Protein AF-A0A1G3ZUT6-F1 (afdb_monomer)

Secondary structure (DSSP, 8-state):
-PPP-TT-SPTTPPP-HHHHHHHHHHHHHHHHHSPPHHHHHHHHHHHHHTSPPHHHHHHHHHHHHHTSPPP-TTS--------SSPPHHHHHHHHHHHHHHHHHHS---

Foldseek 3Di:
DQAADPCPPPPPDDDDPVRVVSNVVNVVVVVVPDDDPVNVVVVVCVVCVPPDDPVNVVVVVVVVVVPFFADPPVQDDLPDDADVVGDPVSVVSVVVSVVSVVVRRDDPD

Structure (mmCIF, N/CA/C/O backbone):
data_AF-A0A1G3ZUT6-F1
#
_entry.id   AF-A0A1G3ZUT6-F1
#
loop_
_atom_site.group_PDB
_atom_site.id
_atom_site.type_symbol
_atom_site.label_atom_id
_atom_site.label_alt_id
_atom_site.label_comp_id
_atom_site.label_asym_id
_atom_site.label_entity_id
_atom_site.label_seq_id
_atom_site.pdbx_PDB_ins_code
_atom_site.Cartn_x
_atom_site.Cartn_y
_atom_site.Cartn_z
_atom_site.occupancy
_atom_site.B_iso_or_equiv
_atom_site.auth_seq_id
_atom_site.auth_comp_id
_atom_site.auth_asym_id
_atom_site.auth_atom_id
_atom_site.pdbx_PDB_model_num
ATOM 1 N N . MET A 1 1 ? -8.551 -16.639 45.159 1.00 63.47 1 MET A N 1
ATOM 2 C CA . MET A 1 1 ? -9.825 -15.893 45.190 1.00 63.47 1 MET A CA 1
ATOM 3 C C . MET A 1 1 ? -10.864 -16.728 44.457 1.00 63.47 1 MET A C 1
ATOM 5 O O . MET A 1 1 ? -10.460 -17.404 43.515 1.00 63.47 1 MET A O 1
ATOM 9 N N . PRO A 1 2 ? -12.134 -16.748 44.887 1.00 79.88 2 PRO A N 1
ATOM 10 C CA . PRO A 1 2 ? -13.215 -17.341 44.096 1.00 79.88 2 PRO A CA 1
ATOM 11 C C . PRO A 1 2 ? -13.275 -16.695 42.698 1.00 79.88 2 PRO A C 1
ATOM 13 O O . PRO A 1 2 ? -12.952 -15.516 42.555 1.00 79.88 2 PRO A O 1
ATOM 16 N N . THR A 1 3 ? -13.633 -17.471 41.677 1.00 91.56 3 THR A N 1
ATOM 17 C CA . THR A 1 3 ? -13.850 -17.008 40.293 1.00 91.56 3 THR A CA 1
ATOM 18 C C . THR A 1 3 ? -15.335 -16.775 40.054 1.00 91.56 3 THR A C 1
ATOM 20 O O . THR A 1 3 ? -16.160 -17.429 40.695 1.00 91.56 3 THR A O 1
ATOM 23 N N . PHE A 1 4 ? -15.688 -15.876 39.134 1.00 95.69 4 PHE A N 1
ATOM 24 C CA . PHE A 1 4 ? -17.089 -15.638 38.809 1.00 95.69 4 PHE A CA 1
ATOM 25 C C . PHE A 1 4 ? -17.685 -16.900 38.176 1.00 95.69 4 PHE A C 1
ATOM 27 O O . PHE A 1 4 ? -17.089 -17.516 37.291 1.00 95.69 4 PHE A O 1
ATOM 34 N N . ASN A 1 5 ? -18.856 -17.307 38.657 1.00 93.19 5 ASN A N 1
ATOM 35 C CA . ASN A 1 5 ? -19.645 -18.380 38.076 1.00 93.19 5 ASN A CA 1
ATOM 36 C C . ASN A 1 5 ? -21.039 -17.831 37.737 1.00 93.19 5 ASN A C 1
ATOM 38 O O . ASN A 1 5 ? -21.839 -17.594 38.646 1.00 93.19 5 ASN A O 1
ATOM 42 N N .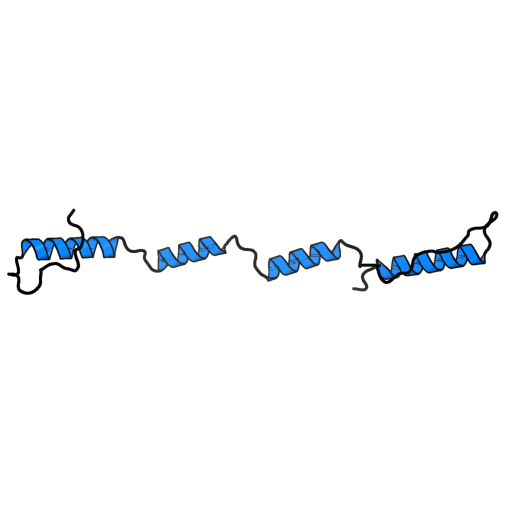 PRO A 1 6 ? -21.368 -17.648 36.447 1.00 93.12 6 PRO A N 1
ATOM 43 C CA . PRO A 1 6 ? -22.674 -17.133 36.039 1.00 93.12 6 PRO A CA 1
ATOM 44 C C . PRO A 1 6 ? -23.831 -18.100 36.331 1.00 93.12 6 PRO A C 1
ATOM 46 O O . PRO A 1 6 ? -24.985 -17.692 36.264 1.00 93.12 6 PRO A O 1
ATOM 49 N N . ASN A 1 7 ? -23.540 -19.365 36.656 1.00 92.06 7 ASN A N 1
ATOM 50 C CA . ASN A 1 7 ? -24.547 -20.375 36.990 1.00 92.06 7 ASN A CA 1
ATOM 51 C C . ASN A 1 7 ? -24.849 -20.454 38.498 1.00 92.06 7 ASN A C 1
ATOM 53 O O . ASN A 1 7 ? -25.619 -21.316 38.914 1.00 92.06 7 ASN A O 1
ATOM 57 N N . GLU A 1 8 ? -24.233 -19.594 39.316 1.00 89.06 8 GLU A N 1
ATOM 58 C CA . GLU A 1 8 ? -24.464 -19.529 40.761 1.00 89.06 8 GLU A CA 1
ATOM 59 C C . GLU A 1 8 ? -25.270 -18.273 41.146 1.00 89.06 8 GLU A C 1
ATOM 61 O O . GLU A 1 8 ? -24.929 -17.168 40.706 1.00 89.06 8 GLU A O 1
ATOM 66 N N . PRO A 1 9 ? -26.280 -18.392 42.030 1.00 89.81 9 PRO A N 1
ATOM 67 C CA . PRO A 1 9 ? -26.759 -19.631 42.647 1.00 89.81 9 PRO A CA 1
ATOM 68 C C . PRO A 1 9 ? -27.594 -20.472 41.671 1.00 89.81 9 PRO A C 1
ATOM 70 O O . PRO A 1 9 ? -28.317 -19.928 40.836 1.00 89.81 9 PRO A O 1
ATOM 73 N N . ALA A 1 10 ? -27.507 -21.799 41.794 1.00 88.81 10 ALA A N 1
ATOM 74 C CA . ALA A 1 10 ? -28.264 -22.720 40.949 1.00 88.81 10 ALA A CA 1
ATOM 75 C C . ALA A 1 10 ? -29.777 -22.432 41.002 1.00 88.81 10 ALA A C 1
ATOM 77 O O . ALA A 1 10 ? -30.322 -22.058 42.047 1.00 88.81 10 ALA A O 1
ATOM 78 N N . THR A 1 11 ? -30.470 -22.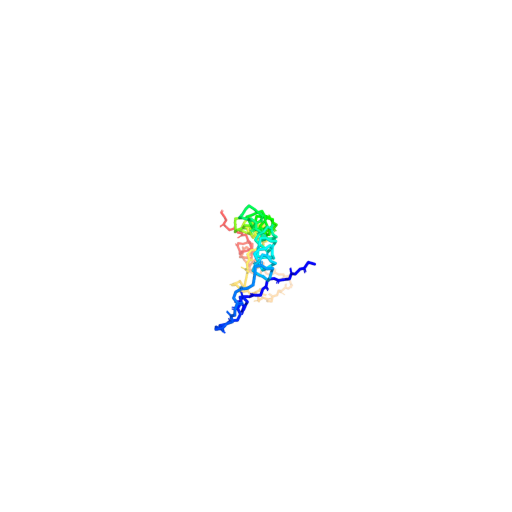629 39.881 1.00 91.94 11 THR A N 1
ATOM 79 C CA . THR A 1 11 ? -31.933 -22.515 39.821 1.00 91.94 11 THR A CA 1
ATOM 80 C C . THR A 1 11 ? -32.587 -23.417 40.870 1.00 91.94 11 THR A C 1
ATOM 82 O O . THR A 1 11 ? -32.112 -24.523 41.121 1.00 91.94 11 THR A O 1
ATOM 85 N N . ASP A 1 12 ? -33.648 -22.921 41.508 1.00 92.12 12 ASP A N 1
ATOM 86 C CA . ASP A 1 12 ? -34.387 -23.607 42.579 1.00 92.12 12 ASP A CA 1
ATOM 87 C C . ASP A 1 12 ? -33.546 -24.001 43.811 1.00 92.12 12 ASP A C 1
ATOM 89 O O . ASP A 1 12 ? -33.970 -24.824 44.623 1.00 92.12 12 ASP A O 1
ATOM 93 N N . SER A 1 13 ? -32.361 -23.403 43.987 1.00 89.69 13 SER A N 1
ATOM 94 C CA . SER A 1 13 ? -31.546 -23.582 45.190 1.00 89.69 13 SER A CA 1
ATOM 95 C C . SER A 1 13 ? -31.834 -22.522 46.253 1.00 89.69 13 SER A C 1
ATOM 97 O O . SER A 1 13 ? -32.207 -21.381 45.967 1.00 89.69 13 SER A O 1
ATOM 99 N N . ASP A 1 14 ? -31.614 -22.892 47.513 1.00 91.88 14 ASP A N 1
ATOM 100 C CA . ASP A 1 14 ? -31.611 -21.935 48.613 1.00 91.88 14 ASP A CA 1
ATOM 101 C C . ASP A 1 14 ? -30.524 -20.872 48.408 1.00 91.88 14 ASP A C 1
ATOM 103 O O . ASP A 1 14 ? -29.330 -21.182 48.364 1.00 91.88 14 ASP A O 1
ATOM 107 N N . LEU A 1 15 ? -30.908 -19.597 48.440 1.00 91.12 15 LEU A N 1
ATOM 108 C CA . LEU A 1 15 ? -29.948 -18.497 48.442 1.00 91.12 15 LEU A CA 1
ATOM 109 C C . LEU A 1 15 ? -29.115 -18.506 49.731 1.00 91.12 15 LEU A C 1
ATOM 111 O O . LEU A 1 15 ? -29.628 -18.293 50.834 1.00 91.12 15 LEU A O 1
ATOM 115 N N . LYS A 1 16 ? -27.801 -18.706 49.597 1.00 91.62 16 LYS A N 1
ATOM 116 C CA . LYS A 1 16 ? -26.837 -18.589 50.699 1.00 91.62 16 LYS A CA 1
ATOM 117 C C . LYS A 1 16 ? -25.980 -17.338 50.502 1.00 91.62 16 LYS A C 1
ATOM 119 O O . LYS A 1 16 ? -25.387 -17.121 49.450 1.00 91.62 16 LYS A O 1
ATOM 124 N N . SER A 1 17 ? -25.880 -16.512 51.542 1.00 91.75 17 SER A N 1
ATOM 125 C CA . SER A 1 17 ? -25.217 -15.200 51.468 1.00 91.75 17 SER A CA 1
ATOM 126 C C . SER A 1 17 ? -23.700 -15.264 51.264 1.00 91.75 17 SER A C 1
ATOM 128 O O . SER A 1 17 ? -23.115 -14.299 50.779 1.00 91.75 17 SER A O 1
ATOM 130 N N . ALA A 1 18 ? -23.038 -16.354 51.659 1.00 92.00 18 ALA A N 1
ATOM 131 C CA . ALA A 1 18 ? -21.605 -16.530 51.421 1.00 92.00 18 ALA A CA 1
ATOM 132 C C . ALA A 1 18 ? -21.301 -16.726 49.917 1.00 92.00 18 ALA A C 1
ATOM 134 O O . ALA A 1 18 ? -20.658 -15.837 49.363 1.00 92.00 18 ALA A O 1
ATOM 135 N N . PRO A 1 19 ? -21.861 -17.740 49.223 1.00 90.69 19 PRO A N 1
ATOM 136 C CA . PRO A 1 19 ? -21.687 -17.906 47.775 1.00 90.69 19 PRO A CA 1
ATOM 137 C C . PRO A 1 19 ? -22.037 -16.667 46.942 1.00 90.69 19 PRO A C 1
ATOM 139 O O . PRO A 1 19 ? -21.309 -16.315 46.020 1.00 90.69 19 PRO A O 1
ATOM 142 N N . VAL A 1 20 ? -23.117 -15.955 47.286 1.00 92.81 20 VAL A N 1
ATOM 143 C CA . VAL A 1 20 ? -23.523 -14.741 46.553 1.00 92.81 20 VAL A CA 1
ATOM 144 C C . VAL A 1 20 ? -22.488 -13.620 46.691 1.00 92.81 20 VAL A C 1
ATOM 146 O O . VAL A 1 20 ? -22.166 -12.952 45.709 1.00 92.81 20 VAL A O 1
ATOM 149 N N . ARG A 1 21 ? -21.941 -13.409 47.895 1.00 94.62 21 ARG A N 1
ATOM 150 C CA . ARG A 1 21 ? -20.888 -12.404 48.110 1.00 94.62 21 ARG A CA 1
ATOM 151 C C . ARG A 1 21 ? -19.600 -12.784 47.396 1.00 94.62 21 ARG A C 1
ATOM 153 O O . ARG A 1 21 ? -18.970 -11.914 46.803 1.00 94.62 21 ARG A O 1
ATOM 160 N N . ASP A 1 22 ? -19.237 -14.063 47.429 1.00 94.69 22 ASP A N 1
ATOM 161 C CA . ASP A 1 22 ? -18.060 -14.567 46.726 1.00 94.69 22 ASP A CA 1
ATOM 162 C C . ASP A 1 22 ? -18.186 -14.339 45.213 1.00 94.69 22 ASP A C 1
ATOM 164 O O . ASP A 1 22 ? -17.258 -13.807 44.604 1.00 94.69 22 ASP A O 1
ATOM 168 N N . ASN A 1 23 ? -19.355 -14.626 44.626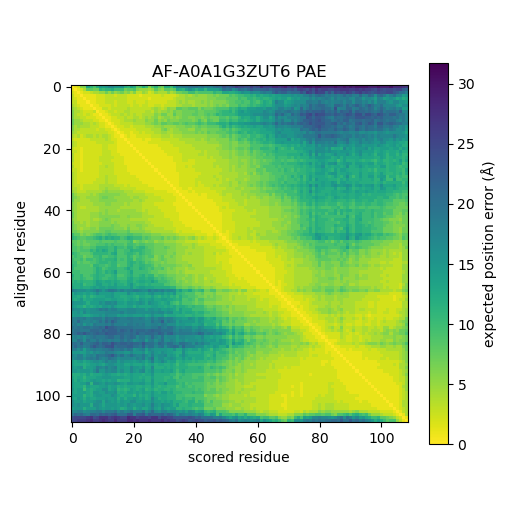 1.00 95.19 23 ASN A N 1
ATOM 169 C CA . ASN A 1 23 ? -19.615 -14.407 43.201 1.00 95.19 23 ASN A CA 1
ATOM 170 C C . ASN A 1 23 ? -19.606 -12.911 42.826 1.00 95.19 23 ASN A C 1
ATOM 172 O O . ASN A 1 23 ? -19.045 -12.528 41.802 1.00 95.19 23 ASN A O 1
ATOM 176 N N . PHE A 1 24 ? -20.168 -12.042 43.677 1.00 94.38 24 PHE A N 1
ATOM 177 C CA . PHE A 1 24 ? -20.155 -10.588 43.464 1.00 94.38 24 PHE A CA 1
ATOM 178 C C . PHE A 1 24 ? -18.741 -9.997 43.532 1.00 94.38 24 PHE A C 1
ATOM 180 O O . PHE A 1 24 ? -18.360 -9.183 42.691 1.00 94.38 24 PHE A O 1
ATOM 187 N N . ASN A 1 25 ? -17.941 -10.430 44.509 1.00 96.00 25 ASN A N 1
ATOM 188 C CA . ASN A 1 25 ? -16.547 -10.011 44.631 1.00 96.00 25 ASN A CA 1
ATOM 189 C C . ASN A 1 25 ? -15.711 -10.488 43.436 1.00 96.00 25 ASN A C 1
ATOM 191 O O . ASN A 1 25 ? -14.844 -9.752 42.967 1.00 96.00 25 ASN A O 1
ATOM 195 N N . ALA A 1 26 ? -15.988 -11.689 42.923 1.00 96.69 26 ALA A N 1
ATOM 196 C CA . ALA A 1 26 ? -15.327 -12.203 41.733 1.00 96.69 26 ALA A CA 1
ATOM 197 C C . ALA A 1 26 ? -15.703 -11.405 40.471 1.00 96.69 26 ALA A C 1
ATOM 199 O O . ALA A 1 26 ? -14.812 -11.004 39.727 1.00 96.69 26 ALA A O 1
ATOM 200 N N . LEU A 1 27 ? -16.986 -11.070 40.282 1.00 95.56 27 LEU A N 1
ATOM 201 C CA . LEU A 1 27 ? -17.429 -10.195 39.189 1.00 95.56 27 LEU A CA 1
ATOM 202 C C . LEU A 1 27 ? -16.774 -8.809 39.266 1.00 95.56 27 LEU A C 1
ATOM 204 O O . LEU A 1 27 ? -16.326 -8.271 38.256 1.00 95.56 27 LEU A O 1
ATOM 208 N N . LYS A 1 28 ? -16.685 -8.227 40.468 1.00 95.88 28 LYS A N 1
ATOM 209 C CA . LYS A 1 28 ? -15.994 -6.948 40.676 1.00 95.88 28 LYS A CA 1
ATOM 210 C C . LYS A 1 28 ? -14.531 -7.030 40.242 1.00 95.88 28 LYS A C 1
ATOM 212 O O . LYS A 1 28 ? -14.061 -6.115 39.575 1.00 95.88 28 LYS A O 1
ATOM 217 N N . ALA A 1 29 ? -13.841 -8.119 40.579 1.00 96.12 29 ALA A N 1
ATOM 218 C CA . ALA A 1 29 ? -12.457 -8.332 40.172 1.00 96.12 29 ALA A CA 1
ATOM 219 C C . ALA A 1 29 ? -12.305 -8.463 38.645 1.00 96.12 29 ALA A C 1
ATOM 221 O O . ALA A 1 29 ? -11.361 -7.907 38.090 1.00 96.12 29 ALA A O 1
ATOM 222 N N . GLU A 1 30 ? -13.229 -9.144 37.959 1.00 95.81 30 GLU A N 1
ATOM 223 C CA . GLU A 1 30 ? -13.222 -9.232 36.490 1.00 95.81 30 GLU A CA 1
ATOM 224 C C . GLU A 1 30 ? -13.463 -7.875 35.824 1.00 95.81 30 GLU A C 1
ATOM 226 O O . GLU A 1 30 ? -12.758 -7.518 34.881 1.00 95.81 30 GLU A O 1
ATOM 231 N N . ILE A 1 31 ? -14.413 -7.090 36.339 1.00 94.81 31 ILE A N 1
ATOM 232 C CA . ILE A 1 31 ? -14.694 -5.738 35.836 1.00 94.81 31 ILE A CA 1
ATOM 233 C C . ILE A 1 31 ? -13.492 -4.815 36.057 1.00 94.81 31 ILE A C 1
ATOM 235 O O . ILE A 1 31 ? -13.124 -4.068 35.156 1.00 94.81 31 ILE A O 1
ATOM 239 N N . ASP A 1 32 ? -12.860 -4.882 37.229 1.00 95.00 32 ASP A N 1
ATOM 240 C CA . ASP A 1 32 ? -11.677 -4.074 37.542 1.00 95.00 32 ASP A CA 1
ATOM 241 C C . ASP A 1 32 ? -10.462 -4.447 36.682 1.00 95.00 32 ASP A C 1
ATOM 243 O O . ASP A 1 32 ? -9.600 -3.605 36.434 1.00 95.00 32 ASP A O 1
ATOM 247 N N . ALA A 1 33 ? -10.382 -5.704 36.238 1.00 95.50 33 ALA A N 1
ATOM 248 C CA . ALA A 1 33 ? -9.329 -6.191 35.354 1.00 95.50 33 ALA A CA 1
ATOM 249 C C . ALA A 1 33 ? -9.605 -5.911 33.865 1.00 95.50 33 ALA A C 1
ATOM 251 O O . ALA A 1 33 ? -8.693 -6.042 33.044 1.00 95.50 33 ALA A O 1
ATOM 252 N N . ALA A 1 34 ? -10.838 -5.550 33.496 1.00 96.19 34 ALA A N 1
ATOM 253 C CA . ALA A 1 34 ? -11.195 -5.269 32.114 1.00 96.19 34 ALA A CA 1
ATOM 254 C C . ALA A 1 34 ? -10.455 -4.020 31.598 1.00 96.19 34 ALA A C 1
ATOM 256 O O . ALA A 1 34 ? -10.316 -3.029 32.321 1.00 96.19 34 ALA A O 1
ATOM 257 N N . PRO A 1 35 ? -9.988 -4.024 30.336 1.00 97.44 35 PRO A N 1
ATOM 258 C CA . PRO A 1 35 ? -9.331 -2.862 29.765 1.00 97.44 35 PRO A CA 1
ATOM 259 C C . PRO A 1 35 ? -10.312 -1.691 29.646 1.00 97.44 35 PRO A C 1
ATOM 261 O O . PRO A 1 35 ? -11.428 -1.820 29.143 1.00 97.44 35 PRO A O 1
ATOM 264 N N . THR A 1 36 ? -9.862 -0.519 30.073 1.00 97.12 36 THR A N 1
ATOM 265 C CA . THR A 1 36 ? -10.569 0.746 29.877 1.00 97.12 36 THR A CA 1
ATOM 266 C C . THR A 1 36 ? -10.562 1.155 28.404 1.00 97.12 36 THR A C 1
ATOM 268 O O . THR A 1 36 ? -9.659 0.806 27.639 1.00 97.12 36 THR A O 1
ATOM 271 N N . THR A 1 37 ? -11.522 1.990 28.004 1.00 97.25 37 THR A N 1
ATOM 272 C CA . THR A 1 37 ? -11.558 2.583 26.656 1.00 97.25 37 THR A CA 1
ATOM 273 C C . THR A 1 37 ? -10.260 3.312 26.305 1.00 97.25 37 THR A C 1
ATOM 275 O O . THR A 1 37 ? -9.821 3.258 25.157 1.00 97.25 37 THR A O 1
ATOM 278 N N . GLN A 1 38 ? -9.618 3.956 27.286 1.00 97.75 38 GLN A N 1
ATOM 279 C CA . GLN A 1 38 ? -8.334 4.620 27.077 1.00 97.75 38 GLN A CA 1
ATOM 280 C C . GLN A 1 38 ? -7.231 3.609 26.744 1.00 97.75 38 GLN A C 1
ATOM 282 O O . GLN A 1 38 ? -6.551 3.781 25.742 1.00 97.75 38 GLN A O 1
ATOM 287 N N . GLN A 1 39 ? -7.119 2.511 27.501 1.00 97.19 39 GLN A N 1
ATOM 288 C CA . GLN A 1 39 ? -6.140 1.451 27.220 1.00 97.19 39 GLN A CA 1
ATOM 289 C C . GLN A 1 39 ? -6.334 0.834 25.829 1.00 97.19 39 GLN A C 1
ATOM 291 O O . GLN A 1 39 ? -5.357 0.568 25.134 1.00 97.19 39 GLN A O 1
ATOM 296 N N . VAL A 1 40 ? -7.585 0.637 25.399 1.00 97.88 40 VAL A N 1
ATOM 297 C CA . VAL A 1 40 ? -7.883 0.152 24.042 1.00 97.88 40 VAL A CA 1
ATOM 298 C C . VAL A 1 40 ? -7.491 1.193 22.988 1.00 97.88 40 VAL A C 1
ATOM 300 O O . VAL A 1 40 ? -6.896 0.839 21.975 1.00 97.88 40 VAL A O 1
ATOM 303 N N . THR A 1 41 ? -7.771 2.474 23.232 1.00 98.00 41 THR A N 1
ATOM 304 C CA . THR A 1 41 ? -7.415 3.572 22.317 1.00 98.00 41 THR A CA 1
ATOM 305 C C . THR A 1 41 ? -5.902 3.702 22.163 1.00 98.00 41 THR A C 1
ATOM 307 O O . THR A 1 41 ? -5.404 3.801 21.045 1.00 98.00 41 THR A O 1
ATOM 310 N N . ASP A 1 42 ? -5.161 3.633 23.266 1.00 97.56 42 ASP A N 1
ATOM 311 C CA . ASP A 1 42 ? -3.700 3.702 23.265 1.00 97.56 42 ASP A CA 1
ATOM 312 C C . ASP A 1 42 ? -3.090 2.504 22.531 1.00 97.56 42 ASP A C 1
ATOM 314 O O . ASP A 1 42 ? -2.176 2.675 21.725 1.00 97.56 42 ASP A O 1
ATOM 318 N N . ALA A 1 43 ? -3.634 1.300 22.739 1.00 97.12 43 ALA A N 1
ATOM 319 C CA . ALA A 1 43 ? -3.209 0.103 22.018 1.00 97.12 43 ALA A CA 1
ATOM 320 C C . ALA A 1 43 ? -3.470 0.212 20.506 1.00 97.12 43 ALA A C 1
ATOM 322 O O . ALA A 1 43 ? -2.616 -0.171 19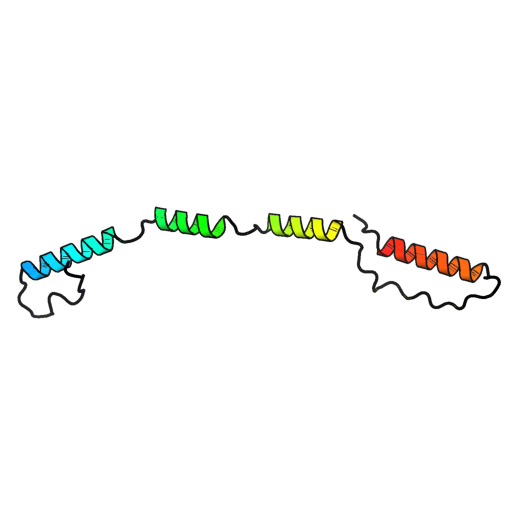.707 1.00 97.12 43 ALA A O 1
ATOM 323 N N . ILE A 1 44 ? -4.621 0.767 20.105 1.00 96.94 44 ILE A N 1
ATOM 324 C CA . ILE A 1 44 ? -4.938 1.031 18.694 1.00 96.94 44 ILE A CA 1
ATOM 325 C C . ILE A 1 44 ? -3.957 2.052 18.113 1.00 96.94 44 ILE A C 1
ATOM 327 O O . ILE A 1 44 ? -3.366 1.786 17.069 1.00 96.94 44 ILE A O 1
ATOM 331 N N . ASN A 1 45 ? -3.744 3.179 18.795 1.00 96.31 45 ASN A N 1
ATOM 332 C CA . ASN A 1 45 ? -2.839 4.238 18.350 1.00 96.31 45 ASN A CA 1
ATOM 333 C C . ASN A 1 45 ? -1.400 3.729 18.201 1.00 96.31 45 ASN A C 1
ATOM 335 O O . ASN A 1 45 ? -0.761 3.990 17.185 1.00 96.31 45 ASN A O 1
ATOM 339 N N . ALA A 1 46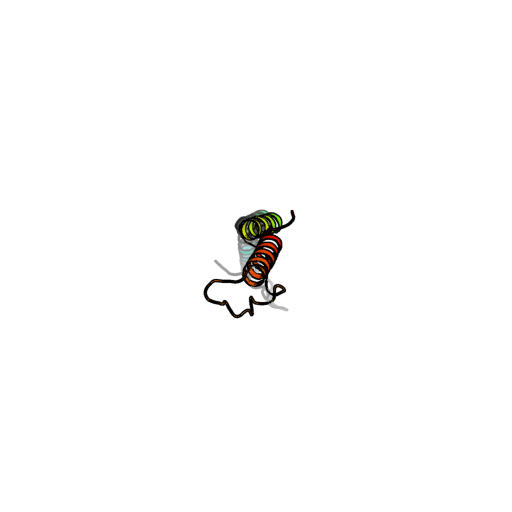 ? -0.915 2.942 19.163 1.00 96.12 46 ALA A N 1
ATOM 340 C CA . ALA A 1 46 ? 0.396 2.306 19.085 1.00 96.12 46 ALA A CA 1
ATOM 341 C C . ALA A 1 46 ? 0.495 1.334 17.897 1.00 96.12 46 ALA A C 1
ATOM 343 O O . ALA A 1 46 ? 1.499 1.322 17.193 1.00 96.12 46 ALA A O 1
ATOM 344 N N . ALA A 1 47 ? -0.553 0.549 17.628 1.00 94.50 47 ALA A N 1
ATOM 345 C CA . ALA A 1 47 ? -0.559 -0.413 16.525 1.00 94.50 47 ALA A CA 1
ATOM 346 C C . ALA A 1 47 ? -0.581 0.238 15.128 1.00 94.50 47 ALA A C 1
ATOM 348 O O . ALA A 1 47 ? -0.168 -0.400 14.153 1.00 94.50 47 ALA A O 1
ATOM 349 N N . VAL A 1 48 ? -1.089 1.469 15.005 1.00 95.69 48 VAL A N 1
ATOM 350 C CA . VAL A 1 48 ? -1.153 2.195 13.723 1.00 95.69 48 VAL A CA 1
ATOM 351 C C . VAL A 1 48 ? -0.006 3.184 13.517 1.00 95.69 48 VAL A C 1
ATOM 353 O O . VAL A 1 48 ? 0.248 3.532 12.371 1.00 95.69 48 VAL A O 1
ATOM 356 N N . ALA A 1 49 ? 0.702 3.596 14.574 1.00 93.94 49 ALA A N 1
ATOM 357 C CA . ALA A 1 49 ? 1.754 4.616 14.504 1.00 93.94 49 ALA A CA 1
ATOM 358 C C . ALA A 1 49 ? 2.906 4.270 13.542 1.00 93.94 49 ALA A C 1
ATOM 360 O O . ALA A 1 49 ? 3.408 5.155 12.859 1.00 93.94 49 ALA A O 1
ATOM 361 N N . ASP A 1 50 ? 3.283 2.992 13.444 1.00 90.38 50 ASP A N 1
ATOM 362 C CA . ASP A 1 50 ? 4.384 2.536 12.577 1.00 90.38 50 ASP A CA 1
ATOM 363 C C . ASP A 1 50 ? 3.924 2.152 11.160 1.00 90.38 50 ASP A C 1
ATOM 365 O O . ASP A 1 50 ? 4.717 1.681 10.338 1.00 90.38 50 ASP A O 1
ATOM 369 N N . LYS A 1 51 ? 2.626 2.275 10.859 1.00 93.81 51 LYS A N 1
ATOM 370 C CA . LYS A 1 51 ? 2.104 1.932 9.535 1.00 93.81 51 LYS A CA 1
ATOM 371 C C . LYS A 1 51 ? 2.280 3.131 8.606 1.00 93.81 51 LYS A C 1
ATOM 373 O O . LYS A 1 51 ? 1.794 4.207 8.945 1.00 93.81 51 LYS A O 1
ATOM 378 N N . PRO A 1 52 ? 2.897 2.953 7.424 1.00 94.75 52 PRO A N 1
ATOM 379 C CA . PRO A 1 52 ? 2.986 4.036 6.464 1.00 94.75 52 PRO A CA 1
ATOM 380 C C . PRO A 1 52 ? 1.580 4.439 6.018 1.00 94.75 52 PRO A C 1
ATOM 382 O O . PRO A 1 52 ? 0.717 3.598 5.744 1.00 94.75 52 PRO A O 1
ATOM 385 N N . THR A 1 53 ? 1.357 5.740 5.947 1.00 95.06 53 THR A N 1
ATOM 386 C CA . THR A 1 53 ? 0.157 6.337 5.374 1.00 95.06 53 THR A CA 1
ATOM 387 C C . THR A 1 53 ? 0.159 6.190 3.852 1.00 95.06 53 THR A C 1
ATOM 389 O O . THR A 1 53 ? 1.199 6.003 3.215 1.00 95.06 53 THR A O 1
ATOM 392 N N . ASN A 1 54 ? -1.017 6.326 3.234 1.00 95.62 54 ASN A N 1
ATOM 393 C CA . ASN A 1 54 ? -1.120 6.327 1.773 1.00 95.62 54 ASN A CA 1
ATOM 394 C C . ASN A 1 54 ? -0.289 7.453 1.140 1.00 95.62 54 ASN A C 1
ATOM 396 O O . ASN A 1 54 ? 0.275 7.255 0.069 1.00 95.62 54 ASN A O 1
ATOM 400 N N . ASP A 1 55 ? -0.184 8.607 1.798 1.00 96.31 55 ASP A N 1
ATOM 401 C CA . ASP A 1 55 ? 0.582 9.746 1.290 1.00 96.31 55 ASP A CA 1
ATOM 402 C C . ASP A 1 55 ? 2.089 9.474 1.332 1.00 96.31 55 ASP A C 1
ATOM 404 O O . ASP A 1 55 ? 2.783 9.745 0.353 1.00 96.31 55 ASP A O 1
ATOM 408 N N . GLU A 1 56 ? 2.590 8.856 2.405 1.00 96.81 56 GLU A N 1
ATOM 409 C CA . GLU A 1 56 ? 3.989 8.415 2.493 1.00 96.81 56 GLU A CA 1
ATOM 410 C C . GLU A 1 56 ? 4.309 7.349 1.441 1.00 96.81 56 GLU A C 1
ATOM 412 O O . GLU A 1 56 ? 5.340 7.428 0.773 1.00 96.81 56 GLU A O 1
ATOM 417 N N . MET A 1 57 ? 3.408 6.382 1.238 1.00 96.88 57 MET A N 1
ATOM 418 C CA . MET A 1 57 ? 3.566 5.365 0.195 1.00 96.88 57 MET A CA 1
ATOM 419 C C . MET A 1 57 ? 3.561 5.984 -1.206 1.00 96.88 57 MET A C 1
ATOM 421 O O . MET A 1 57 ? 4.416 5.656 -2.027 1.00 96.88 57 MET A O 1
ATOM 425 N N . ASN A 1 58 ? 2.629 6.896 -1.484 1.00 96.50 58 ASN A N 1
ATOM 426 C CA . ASN A 1 58 ? 2.534 7.581 -2.771 1.00 96.50 58 ASN A CA 1
ATOM 427 C C . ASN A 1 58 ? 3.757 8.470 -3.030 1.00 96.50 58 ASN A C 1
ATOM 429 O O . ASN A 1 58 ? 4.261 8.494 -4.153 1.00 96.50 58 ASN A O 1
ATOM 433 N N . GLY A 1 59 ? 4.265 9.154 -2.000 1.00 95.81 59 GLY A N 1
ATOM 434 C CA . GLY A 1 59 ? 5.507 9.922 -2.062 1.00 95.81 59 GLY A CA 1
ATOM 435 C C . GLY A 1 59 ? 6.707 9.032 -2.382 1.00 95.81 59 GLY A C 1
ATOM 436 O O . GLY A 1 59 ? 7.398 9.273 -3.368 1.00 95.81 59 GLY A O 1
ATOM 437 N N . ALA A 1 60 ? 6.887 7.940 -1.634 1.00 95.69 60 ALA A N 1
ATOM 438 C CA . ALA A 1 60 ? 7.970 6.985 -1.862 1.00 95.69 60 ALA A CA 1
ATOM 439 C C . ALA A 1 60 ? 7.921 6.362 -3.268 1.00 95.69 60 ALA A C 1
ATOM 441 O O . ALA A 1 60 ? 8.955 6.215 -3.919 1.00 95.69 60 ALA A O 1
ATOM 442 N N . ILE A 1 61 ? 6.725 6.030 -3.768 1.00 95.19 61 ILE A N 1
ATOM 443 C CA . ILE A 1 61 ? 6.530 5.539 -5.139 1.00 95.19 61 ILE A CA 1
ATOM 444 C C . ILE A 1 61 ? 6.889 6.629 -6.152 1.00 95.19 61 ILE A C 1
ATOM 446 O O . ILE A 1 61 ? 7.619 6.360 -7.103 1.00 95.19 61 ILE A O 1
ATOM 450 N N . SER A 1 62 ? 6.410 7.858 -5.962 1.00 94.25 62 SER A N 1
ATOM 451 C CA . SER A 1 62 ? 6.733 8.982 -6.844 1.00 94.25 62 SER A CA 1
ATOM 452 C C . SER A 1 62 ? 8.245 9.202 -6.934 1.00 94.25 62 SER A C 1
ATOM 454 O O . SER A 1 62 ? 8.785 9.270 -8.040 1.0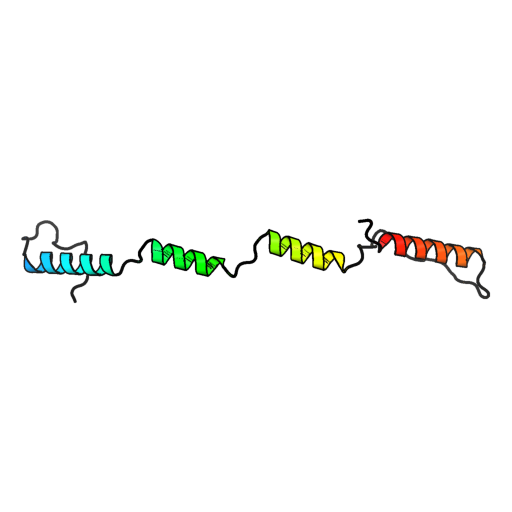0 94.25 62 SER A O 1
ATOM 456 N N . ASP A 1 63 ? 8.937 9.230 -5.795 1.00 93.50 63 ASP A N 1
ATOM 457 C CA . ASP A 1 63 ? 10.388 9.406 -5.719 1.00 93.50 63 ASP A CA 1
ATOM 458 C C . ASP A 1 63 ? 11.137 8.247 -6.382 1.00 93.50 63 ASP A C 1
ATOM 460 O O . ASP A 1 63 ? 12.018 8.472 -7.219 1.00 93.50 63 ASP A O 1
ATOM 464 N N . ALA A 1 64 ? 10.733 7.007 -6.085 1.00 92.88 64 ALA A N 1
ATOM 465 C CA . ALA A 1 64 ? 11.309 5.812 -6.692 1.00 92.88 64 ALA A CA 1
ATOM 466 C C . ALA A 1 64 ? 11.172 5.832 -8.219 1.00 92.88 64 ALA A C 1
ATOM 468 O O . ALA A 1 64 ? 12.134 5.544 -8.927 1.00 92.88 64 ALA A O 1
ATOM 469 N N . ILE A 1 65 ? 10.007 6.216 -8.748 1.00 92.12 65 ILE A N 1
ATOM 470 C CA . ILE A 1 65 ? 9.808 6.279 -10.196 1.00 92.12 65 ILE A CA 1
ATOM 471 C C . ILE A 1 65 ? 10.578 7.482 -10.770 1.00 92.12 65 ILE A C 1
ATOM 473 O O . ILE A 1 65 ? 11.159 7.365 -11.847 1.00 92.12 65 ILE A O 1
ATOM 477 N N . ASN A 1 66 ? 10.602 8.653 -10.119 1.00 89.75 66 ASN A N 1
ATOM 478 C CA . ASN A 1 66 ? 11.274 9.870 -10.624 1.00 89.75 66 ASN A CA 1
ATOM 479 C C . ASN A 1 66 ? 12.776 9.683 -10.878 1.00 89.75 66 ASN A C 1
ATOM 481 O O . ASN A 1 66 ? 13.309 10.299 -11.799 1.00 89.75 66 ASN A O 1
ATOM 485 N N . GLY A 1 67 ? 13.435 8.789 -10.138 1.00 84.44 67 GLY A N 1
ATOM 486 C CA . GLY A 1 67 ? 14.826 8.396 -10.384 1.00 84.44 67 GLY A CA 1
ATOM 487 C C . G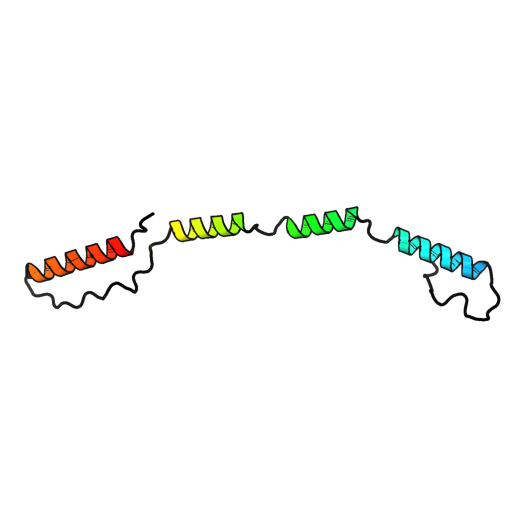LY A 1 67 ? 15.035 7.401 -11.535 1.00 84.44 67 GLY A C 1
ATOM 488 O O . GLY A 1 67 ? 16.173 7.014 -11.792 1.00 84.44 67 GLY A O 1
ATOM 489 N N . THR A 1 68 ? 13.974 6.963 -12.221 1.00 91.00 68 THR A N 1
ATOM 490 C CA . THR A 1 68 ? 14.035 5.894 -13.233 1.00 91.00 68 THR A CA 1
ATOM 491 C C . THR A 1 68 ? 13.621 6.369 -14.633 1.00 91.00 68 THR A C 1
ATOM 493 O O . THR A 1 68 ? 12.743 7.230 -14.766 1.00 91.00 68 THR A O 1
ATOM 496 N N . PRO A 1 69 ? 14.226 5.814 -15.704 1.00 93.06 69 PRO A N 1
ATOM 497 C CA . PRO A 1 69 ? 13.753 6.029 -17.070 1.00 93.06 69 PRO A CA 1
ATOM 498 C C . PRO A 1 69 ? 12.358 5.436 -17.311 1.00 93.06 69 PRO A C 1
ATOM 500 O O . PRO A 1 69 ? 11.926 4.523 -16.609 1.00 93.06 69 PRO A O 1
ATOM 503 N N . ARG A 1 70 ? 11.664 5.906 -18.356 1.00 93.00 70 ARG A N 1
ATOM 504 C CA . ARG A 1 70 ? 10.427 5.249 -18.817 1.00 93.00 70 ARG A CA 1
ATOM 505 C C . ARG A 1 70 ? 10.715 3.907 -19.496 1.00 93.00 70 ARG A C 1
ATOM 507 O O . ARG A 1 70 ? 11.810 3.677 -20.006 1.00 93.00 70 ARG A O 1
ATOM 514 N N . ASN A 1 71 ? 9.684 3.066 -19.564 1.00 92.12 71 ASN A N 1
ATOM 515 C CA . ASN A 1 71 ? 9.683 1.868 -20.397 1.00 92.12 71 ASN A CA 1
ATOM 516 C C . ASN A 1 71 ? 9.838 2.251 -21.891 1.00 92.12 71 ASN A C 1
ATOM 518 O O . ASN A 1 71 ? 9.190 3.185 -22.367 1.00 92.12 71 ASN A O 1
ATOM 522 N N . VAL A 1 72 ? 10.701 1.526 -22.610 1.00 93.94 72 VAL A N 1
ATOM 523 C CA . VAL A 1 72 ? 11.028 1.708 -24.032 1.00 93.94 72 VAL A CA 1
ATOM 524 C C . VAL A 1 72 ? 10.604 0.532 -24.922 1.00 93.94 72 VAL A C 1
ATOM 526 O O . VAL A 1 72 ? 11.002 0.496 -26.080 1.00 93.94 72 VAL A O 1
ATOM 529 N N . ASP A 1 73 ? 9.763 -0.390 -24.444 1.00 93.94 73 ASP A N 1
ATOM 530 C CA . ASP A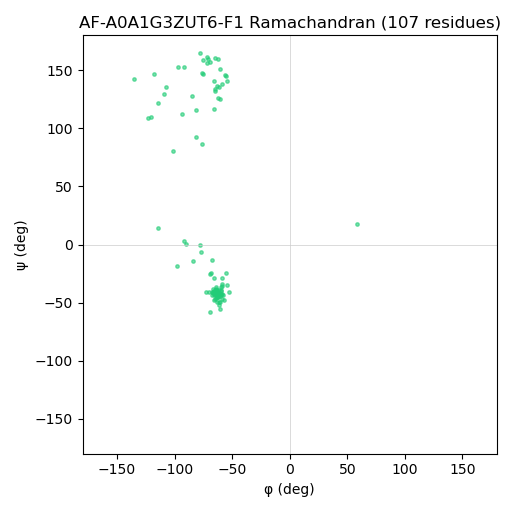 1 73 ? 9.280 -1.571 -25.189 1.00 93.94 73 ASP A CA 1
ATOM 531 C C . ASP A 1 73 ? 8.608 -1.213 -26.530 1.00 93.94 73 ASP A C 1
ATOM 533 O O . ASP A 1 73 ? 8.576 -2.018 -27.457 1.00 93.94 73 ASP A O 1
ATOM 537 N N . GLY A 1 74 ? 8.087 0.013 -26.661 1.00 92.06 74 GLY A N 1
ATOM 538 C CA . GLY A 1 74 ? 7.523 0.528 -27.914 1.00 92.06 74 GLY A CA 1
ATOM 539 C C . GLY A 1 74 ? 8.559 0.968 -28.959 1.00 92.06 74 GLY A C 1
ATOM 540 O O . GLY A 1 74 ? 8.181 1.316 -30.076 1.00 92.06 74 GLY A O 1
ATOM 541 N N . ILE A 1 75 ? 9.852 0.989 -28.624 1.00 94.44 75 ILE A N 1
ATOM 542 C CA . ILE A 1 75 ? 10.930 1.387 -29.533 1.00 94.44 75 ILE A CA 1
ATOM 543 C C . ILE A 1 75 ? 11.491 0.138 -30.210 1.00 94.44 75 ILE A C 1
ATOM 545 O O . ILE A 1 75 ? 12.145 -0.687 -29.580 1.00 94.44 75 ILE A O 1
ATOM 549 N N . GLY A 1 76 ? 11.273 0.025 -31.523 1.00 92.81 76 GLY A N 1
ATOM 550 C CA . GLY A 1 76 ? 11.831 -1.074 -32.316 1.00 92.81 76 GLY A CA 1
ATOM 551 C C . GLY A 1 76 ? 13.363 -1.107 -32.283 1.00 92.81 76 GLY A C 1
ATOM 552 O O . GLY A 1 76 ? 14.006 -0.057 -32.172 1.00 92.81 76 GLY A O 1
ATOM 553 N N . THR A 1 77 ? 13.935 -2.302 -32.423 1.00 90.31 77 THR A N 1
ATOM 554 C CA . THR A 1 77 ? 15.384 -2.546 -32.437 1.00 90.31 77 THR A CA 1
ATOM 555 C C . THR A 1 77 ? 16.085 -1.843 -33.602 1.00 90.31 77 THR A C 1
ATOM 557 O O . THR A 1 77 ? 15.463 -1.479 -34.602 1.00 90.31 77 THR A O 1
ATOM 560 N N . LEU A 1 78 ? 17.398 -1.640 -33.474 1.00 93.38 78 LEU A N 1
ATOM 561 C CA . LEU A 1 78 ? 18.234 -1.163 -34.572 1.00 93.38 78 LEU A CA 1
ATOM 562 C C . LEU A 1 78 ? 18.597 -2.351 -35.474 1.00 93.38 78 LEU A C 1
ATOM 564 O O . LEU A 1 78 ? 19.563 -3.056 -35.202 1.00 93.38 78 LEU A O 1
ATOM 568 N N . ASP A 1 79 ? 17.793 -2.587 -36.507 1.00 90.19 79 ASP A N 1
ATOM 569 C CA . ASP A 1 79 ? 18.013 -3.656 -37.487 1.00 90.19 79 ASP A CA 1
ATOM 570 C C . ASP A 1 79 ? 18.615 -3.076 -38.775 1.00 90.19 79 ASP A C 1
ATOM 572 O O . ASP A 1 79 ? 17.903 -2.752 -39.725 1.00 90.19 79 ASP A O 1
ATOM 576 N N . ILE A 1 80 ? 19.932 -2.850 -38.761 1.00 92.75 80 ILE A N 1
ATOM 577 C CA . ILE A 1 80 ? 20.695 -2.382 -39.925 1.00 92.75 80 ILE A CA 1
ATOM 578 C C . ILE A 1 80 ? 21.993 -3.183 -40.060 1.00 92.75 80 ILE A C 1
ATOM 580 O O . ILE A 1 80 ? 22.650 -3.500 -39.068 1.00 92.75 80 ILE A O 1
ATOM 584 N N . GLY A 1 81 ? 22.387 -3.476 -41.299 1.00 92.44 81 GLY A N 1
ATOM 585 C CA . GLY A 1 81 ? 23.775 -3.815 -41.610 1.00 92.44 81 GLY A CA 1
ATOM 586 C C . GLY A 1 81 ? 24.622 -2.542 -41.626 1.00 92.44 81 GLY A C 1
ATOM 587 O O . GLY A 1 81 ? 24.101 -1.484 -41.964 1.00 92.44 81 GLY A O 1
ATOM 588 N N . ILE A 1 82 ? 25.898 -2.638 -41.244 1.00 94.50 82 ILE A N 1
ATOM 589 C CA . ILE A 1 82 ? 26.856 -1.526 -41.315 1.00 94.50 82 ILE A CA 1
ATOM 590 C C . ILE A 1 82 ? 27.941 -1.883 -42.325 1.00 94.50 82 ILE A C 1
ATOM 592 O O . ILE A 1 82 ? 28.618 -2.902 -42.159 1.00 94.50 82 ILE A O 1
ATOM 596 N N . SER A 1 83 ? 28.112 -1.059 -43.359 1.00 95.31 83 SER A N 1
ATOM 597 C CA . SER A 1 83 ? 29.210 -1.204 -44.317 1.00 95.31 83 SER A CA 1
ATOM 598 C C . SER A 1 83 ? 30.548 -0.687 -43.775 1.00 95.31 83 SER A C 1
ATOM 600 O O . SER A 1 83 ? 30.598 0.065 -42.803 1.00 95.31 83 SER A O 1
ATOM 602 N N . ASP A 1 84 ? 31.646 -1.057 -44.442 1.00 94.25 84 ASP A N 1
ATOM 603 C CA . ASP A 1 84 ? 32.984 -0.504 -44.195 1.00 94.25 84 ASP A CA 1
ATOM 604 C C . ASP A 1 84 ? 33.539 0.162 -45.477 1.00 94.25 84 ASP A C 1
ATOM 606 O O . ASP A 1 84 ? 33.824 -0.545 -46.450 1.00 94.25 84 ASP A O 1
ATOM 610 N N . PRO A 1 85 ? 33.662 1.505 -45.532 1.00 93.25 85 PRO A N 1
ATOM 611 C CA . PRO A 1 85 ? 33.284 2.453 -44.482 1.00 93.25 85 PRO A CA 1
ATOM 612 C C . PRO A 1 85 ? 31.752 2.589 -44.352 1.00 93.25 85 PRO A C 1
ATOM 614 O O . PRO A 1 85 ? 31.041 2.352 -45.335 1.00 93.25 85 PRO A O 1
ATOM 617 N N . PRO A 1 86 ? 31.224 3.004 -43.184 1.00 96.56 86 PRO A N 1
ATOM 618 C CA . PRO A 1 86 ? 29.797 3.260 -43.016 1.00 96.56 86 PRO A CA 1
ATOM 619 C C . PRO A 1 86 ? 29.302 4.329 -43.985 1.00 96.56 86 PRO A C 1
ATOM 621 O O . PRO A 1 86 ? 29.939 5.369 -44.185 1.00 96.56 86 PRO A O 1
ATOM 624 N N . THR A 1 87 ? 28.135 4.096 -44.565 1.00 96.56 87 THR A N 1
ATOM 625 C CA . THR A 1 87 ? 27.451 5.084 -45.392 1.00 96.56 87 THR A CA 1
ATOM 626 C C . THR A 1 87 ? 26.818 6.181 -44.537 1.00 96.56 87 THR A C 1
ATOM 628 O O . THR A 1 87 ? 26.494 6.009 -43.360 1.00 96.56 87 THR A O 1
ATOM 631 N N . GLN A 1 88 ? 26.558 7.331 -45.160 1.00 96.69 88 GLN A N 1
ATOM 632 C CA . GLN A 1 88 ? 25.838 8.424 -44.507 1.00 96.69 88 GLN A CA 1
ATOM 633 C C . GLN A 1 88 ? 24.424 8.009 -44.057 1.00 96.69 88 GLN A C 1
ATOM 635 O O . GLN A 1 88 ? 23.973 8.447 -43.001 1.00 96.69 88 GLN A O 1
ATOM 640 N N . GLY A 1 89 ? 23.735 7.166 -44.836 1.00 95.31 89 GLY A N 1
ATOM 641 C CA . GLY A 1 89 ? 22.379 6.703 -44.521 1.00 95.31 89 GLY A CA 1
ATOM 642 C C . GLY A 1 89 ? 22.329 5.803 -43.285 1.00 95.31 89 GLY A C 1
ATOM 643 O O . GLY A 1 89 ? 21.464 5.981 -42.432 1.00 95.31 89 GLY A O 1
ATOM 644 N N . GLU A 1 90 ? 23.295 4.894 -43.130 1.00 97.06 90 GLU A N 1
ATOM 645 C CA . GLU A 1 90 ? 23.402 4.043 -41.934 1.00 97.06 90 GLU A CA 1
ATOM 646 C C . GLU A 1 90 ? 23.666 4.881 -40.676 1.00 97.06 90 GLU A C 1
ATOM 648 O O . GLU A 1 90 ? 23.027 4.680 -39.643 1.00 97.06 90 GLU A O 1
ATOM 653 N N . VAL A 1 91 ? 24.548 5.883 -40.770 1.00 96.69 91 VAL A N 1
ATOM 654 C CA . VAL A 1 91 ? 24.810 6.805 -39.654 1.00 96.69 91 VAL A CA 1
ATOM 655 C C . VAL A 1 91 ? 23.567 7.632 -39.305 1.00 96.69 91 VAL A C 1
ATOM 657 O O . VAL A 1 91 ? 23.289 7.846 -38.125 1.00 96.69 91 VAL A O 1
ATOM 660 N N . GLN A 1 92 ? 22.784 8.066 -40.296 1.00 95.88 92 GLN A N 1
ATOM 661 C CA . GLN A 1 92 ? 21.519 8.771 -40.053 1.00 95.88 92 GLN A CA 1
ATOM 662 C C . GLN A 1 92 ? 20.507 7.891 -39.308 1.00 95.88 92 GLN A C 1
ATOM 664 O O . GLN A 1 92 ? 19.953 8.338 -38.306 1.00 95.88 92 GLN A O 1
ATOM 669 N N . LEU A 1 93 ? 20.344 6.628 -39.708 1.00 94.94 93 LEU A N 1
ATOM 670 C CA . LEU A 1 93 ? 19.447 5.680 -39.034 1.00 94.94 93 LEU A CA 1
ATOM 671 C C . LEU A 1 93 ? 19.846 5.433 -37.570 1.00 94.94 93 LEU A C 1
ATOM 673 O O . LEU A 1 93 ? 18.985 5.367 -36.690 1.00 94.94 93 LEU A O 1
ATOM 677 N N . ILE A 1 94 ? 21.151 5.354 -37.282 1.00 95.44 94 ILE A N 1
ATOM 678 C CA . ILE A 1 94 ? 21.657 5.262 -35.904 1.00 95.44 94 ILE A CA 1
ATOM 679 C C . ILE A 1 94 ? 21.257 6.504 -35.104 1.00 95.44 94 ILE A C 1
ATOM 681 O O . ILE A 1 94 ? 20.728 6.383 -33.998 1.00 95.44 94 ILE A O 1
ATOM 685 N N . LEU A 1 95 ? 21.493 7.701 -35.650 1.00 96.75 95 LEU A N 1
ATOM 686 C CA . LEU A 1 95 ? 21.157 8.958 -34.977 1.00 96.75 95 LEU A CA 1
ATOM 687 C C . LEU A 1 95 ? 19.655 9.070 -34.703 1.00 96.75 95 LEU A C 1
ATOM 689 O O . LEU A 1 95 ? 19.256 9.488 -33.617 1.00 96.75 95 LEU A O 1
ATOM 693 N N . GLU A 1 96 ? 18.818 8.685 -35.660 1.00 95.94 96 GLU A N 1
ATOM 694 C CA . GLU A 1 96 ? 17.365 8.662 -35.500 1.00 95.94 96 GLU A CA 1
ATOM 695 C C . GLU A 1 96 ? 16.946 7.712 -34.375 1.00 95.94 96 GLU A C 1
ATOM 697 O O . GLU A 1 96 ? 16.252 8.134 -33.446 1.00 95.94 96 GLU A O 1
ATOM 702 N N . LYS A 1 97 ? 17.451 6.472 -34.374 1.00 95.81 97 LYS A N 1
ATOM 703 C CA . LYS A 1 97 ? 17.128 5.489 -33.332 1.00 95.81 97 LYS A CA 1
ATOM 704 C C . LYS A 1 97 ? 17.610 5.917 -31.944 1.00 95.81 97 LYS A C 1
ATOM 706 O O . LYS A 1 97 ? 16.896 5.718 -30.960 1.00 95.81 97 LYS A O 1
ATOM 711 N N . LEU A 1 98 ? 18.790 6.528 -31.849 1.00 96.31 98 LEU A N 1
ATOM 712 C CA . LEU A 1 98 ? 19.300 7.085 -30.594 1.00 96.31 98 LEU A CA 1
ATOM 713 C C . LEU A 1 98 ? 18.417 8.227 -30.088 1.00 96.31 98 LEU A C 1
ATOM 715 O O . LEU A 1 98 ? 18.113 8.290 -28.897 1.00 96.31 98 LEU A O 1
ATOM 719 N N . ASN A 1 99 ? 17.967 9.108 -30.979 1.00 96.00 99 ASN A N 1
ATOM 720 C CA . ASN A 1 99 ? 17.047 10.177 -30.612 1.00 96.00 99 ASN A CA 1
ATOM 721 C C . ASN A 1 99 ? 15.700 9.628 -30.127 1.00 96.00 99 ASN A C 1
ATOM 723 O O . ASN A 1 99 ? 15.166 10.130 -29.137 1.00 96.00 99 ASN A O 1
ATOM 727 N N . ASP A 1 100 ? 15.169 8.587 -30.767 1.00 95.38 100 ASP A N 1
ATOM 728 C CA . ASP A 1 100 ? 13.949 7.916 -30.315 1.00 95.38 100 ASP A CA 1
ATOM 729 C C . ASP A 1 100 ? 14.126 7.297 -28.930 1.00 95.38 100 ASP A C 1
ATOM 731 O O . ASP A 1 100 ? 13.292 7.528 -28.053 1.00 95.38 100 ASP A O 1
ATOM 735 N N . LEU A 1 101 ? 15.242 6.600 -28.691 1.00 95.31 101 LEU A N 1
ATOM 736 C CA . LEU A 1 101 ? 15.570 6.038 -27.380 1.00 95.31 101 LEU A CA 1
ATOM 737 C C . LEU A 1 101 ? 15.650 7.127 -26.306 1.00 95.31 101 LEU A C 1
ATOM 739 O O . LEU A 1 101 ? 15.044 6.999 -25.244 1.00 95.31 101 LEU A O 1
ATOM 743 N N . ILE A 1 102 ? 16.342 8.232 -26.590 1.00 95.19 102 ILE A N 1
ATOM 744 C CA . ILE A 1 102 ? 16.470 9.357 -25.658 1.00 95.19 102 ILE A CA 1
ATOM 745 C C . ILE A 1 102 ? 15.099 9.972 -25.348 1.00 95.19 102 ILE A C 1
ATOM 747 O O . ILE A 1 102 ? 14.817 10.267 -24.186 1.00 95.19 102 ILE A O 1
ATOM 751 N N . ARG A 1 103 ? 14.230 10.160 -26.350 1.00 93.56 103 ARG A N 1
ATOM 752 C CA . ARG A 1 103 ? 12.862 10.673 -26.139 1.00 93.56 103 ARG A CA 1
ATOM 753 C C . ARG A 1 103 ? 11.993 9.688 -25.357 1.00 93.56 103 ARG A C 1
ATOM 755 O O . ARG A 1 103 ? 11.202 10.119 -24.518 1.00 93.56 103 ARG A O 1
ATOM 762 N N . GLY A 1 104 ? 12.148 8.391 -25.612 1.00 93.69 104 GLY A N 1
ATOM 763 C CA . GLY A 1 104 ? 11.473 7.332 -24.871 1.00 93.69 104 GLY A CA 1
ATOM 764 C C . GLY A 1 104 ? 11.847 7.361 -23.396 1.00 93.69 104 GLY A C 1
ATOM 765 O O . GLY A 1 104 ? 10.969 7.529 -22.553 1.00 93.69 104 GLY A O 1
ATOM 766 N N . LEU A 1 105 ? 13.149 7.294 -23.099 1.00 94.25 105 LEU A N 1
ATOM 767 C CA . LEU A 1 105 ? 13.694 7.242 -21.739 1.00 94.25 105 LEU A CA 1
ATOM 768 C C . LEU A 1 105 ? 13.411 8.510 -20.930 1.00 94.25 105 LEU A C 1
ATOM 770 O O . LEU A 1 105 ? 13.098 8.414 -19.741 1.00 94.25 105 LEU A O 1
ATOM 774 N N . LYS A 1 106 ? 13.516 9.693 -21.552 1.00 91.69 106 LYS A N 1
ATOM 775 C CA . LYS A 1 106 ? 13.214 10.966 -20.889 1.00 91.69 106 LYS A CA 1
ATOM 776 C C . LYS A 1 106 ? 11.758 10.991 -20.479 1.00 91.69 106 LYS A C 1
ATOM 778 O O . LYS A 1 106 ? 10.881 10.819 -21.311 1.00 91.69 106 LYS A O 1
ATOM 783 N N . ARG A 1 107 ? 11.484 11.259 -19.210 1.00 83.38 107 ARG A N 1
ATOM 784 C CA . ARG A 1 107 ? 10.121 11.459 -18.731 1.00 83.38 107 ARG A CA 1
ATOM 785 C C . ARG A 1 107 ? 9.716 12.897 -19.058 1.00 83.38 107 ARG A C 1
ATOM 787 O O . ARG A 1 107 ? 10.359 13.830 -18.593 1.00 83.38 107 ARG A O 1
ATOM 794 N N . ASN A 1 108 ? 8.709 13.070 -19.914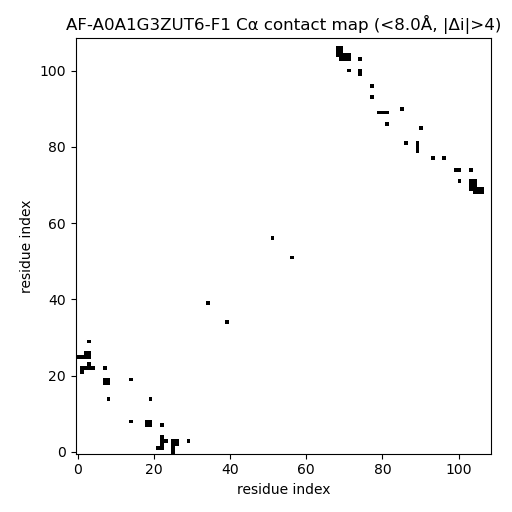 1.00 67.88 108 ASN A N 1
ATOM 795 C CA . ASN A 1 108 ? 8.131 14.390 -20.179 1.00 67.88 108 ASN A CA 1
ATOM 796 C C . ASN A 1 108 ? 7.247 14.735 -18.977 1.00 67.88 108 ASN A C 1
ATOM 798 O O . ASN A 1 108 ? 6.079 14.347 -18.958 1.00 67.88 108 ASN A O 1
ATOM 802 N N . ILE A 1 109 ? 7.852 15.325 -17.950 1.00 60.91 109 ILE A N 1
ATOM 803 C CA . ILE A 1 109 ? 7.162 15.901 -16.792 1.00 60.91 109 ILE A CA 1
ATOM 804 C C . ILE A 1 109 ? 6.882 17.378 -17.036 1.00 60.91 109 ILE A C 1
ATOM 806 O O . ILE A 1 109 ? 7.751 18.039 -17.649 1.00 60.91 109 ILE A O 1
#

Solvent-accessible surface area (backbone atoms only — not comparable to full-atom values): 6828 Å² total; per-residue (Å²): 129,68,68,61,50,94,67,63,80,50,87,98,54,85,90,50,74,65,65,52,49,45,33,50,54,19,46,51,52,53,60,71,68,48,83,49,74,64,59,54,49,51,52,50,51,61,70,49,67,83,52,80,48,72,65,58,51,50,47,53,50,50,54,60,50,71,79,47,69,47,84,50,87,89,59,78,78,92,88,73,83,80,58,91,74,68,48,73,67,56,56,48,53,50,52,52,53,51,50,51,49,50,59,40,32,47,75,92,124

Radius of gyration: 38.25 Å; Cα contacts (8 Å, |Δi|>4): 44; chains: 1; bounding box: 68×40×97 Å

Mean predicted aligned error: 8.32 Å

pLDDT: mean 93.2, std 5.72, range [60.91, 98.0]

Sequence (109 aa):
MPTFNPNEPATDSDLKSAPVRDNFNALKAEIDAAPTTQQVTDAINAAVADKPTNDEMNGAISDAINGTPRNVDGIGTLDIGISDPPTQGEVQLILEKLNDLIRGLKRNI